Protein AF-A0A371GU48-F1 (afdb_monomer_lite)

Radius of gyration: 12.57 Å; chains: 1; bounding box: 32×27×33 Å

pLDDT: mean 79.03, std 10.81, rang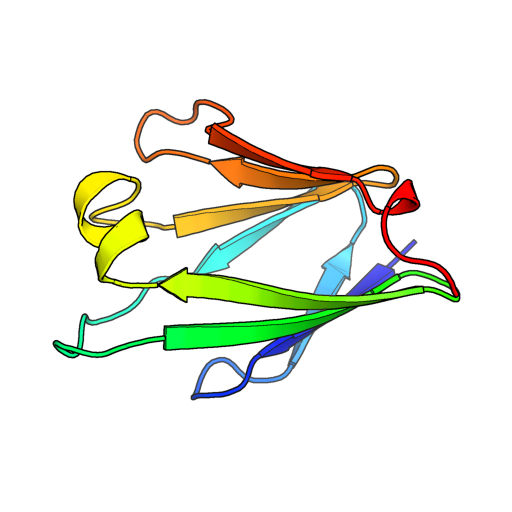e [53.22, 93.69]

Secondary structure (DSSP, 8-state):
-EEEEEETTTTEEEEEETTEEEEE-----TT-EEEEEEEETTEEEEEEEEEHHHHHHH-SS-EEEEE-SSEEEEEPTTS-EEEEEEGGGS--

Organism: Mucuna pruriens (NCBI:txid157652)

Foldseek 3Di:
DWKWKAKPDDPGIDIARAQDKDKDFDPDDPADWIWIFIDDDPFTDIDRLDGCVPPCQQAVGMWMWHHHPFWIFTHGNVRDTDDTHGRVVTDD

Structure (mmCIF, N/CA/C/O backbone):
data_AF-A0A371GU48-F1
#
_entry.id   AF-A0A371GU48-F1
#
loop_
_atom_site.group_PDB
_atom_site.id
_atom_site.type_symbol
_atom_site.label_atom_id
_atom_site.label_alt_id
_atom_site.label_comp_id
_atom_site.label_asym_id
_atom_site.label_entity_id
_atom_site.label_seq_id
_atom_site.pdbx_PDB_ins_code
_atom_site.Cartn_x
_atom_site.Cartn_y
_atom_site.Cartn_z
_atom_site.occupancy
_atom_site.B_iso_or_equiv
_atom_site.auth_seq_id
_atom_site.auth_comp_id
_atom_site.auth_asym_id
_atom_site.auth_atom_id
_atom_site.pdbx_PDB_model_num
ATOM 1 N N . MET A 1 1 ? -3.285 -0.663 20.135 1.00 60.56 1 MET A N 1
ATOM 2 C CA . MET A 1 1 ? -4.178 -1.266 19.119 1.00 60.56 1 MET A CA 1
ATOM 3 C C . MET A 1 1 ? -3.301 -1.980 18.112 1.00 60.56 1 MET A C 1
ATOM 5 O O . MET A 1 1 ? -2.321 -1.383 17.682 1.00 60.56 1 MET A O 1
ATOM 9 N N . SER A 1 2 ? -3.598 -3.240 17.813 1.00 67.00 2 SER A N 1
ATOM 10 C CA . SER A 1 2 ? -2.849 -4.065 16.863 1.00 67.00 2 SER A CA 1
ATOM 11 C C . SER A 1 2 ? -3.682 -4.302 15.610 1.00 67.00 2 SER A C 1
ATOM 13 O O . SER A 1 2 ? -4.895 -4.485 15.704 1.00 67.00 2 SER A O 1
ATOM 15 N N . PHE A 1 3 ? -3.021 -4.307 14.464 1.00 72.44 3 PHE A N 1
ATOM 16 C CA . PHE A 1 3 ? -3.556 -4.745 13.187 1.00 72.44 3 PHE A CA 1
ATOM 17 C C . PHE A 1 3 ? -3.008 -6.131 12.897 1.00 72.44 3 PHE A C 1
ATOM 19 O O . PHE A 1 3 ? -1.832 -6.405 13.156 1.00 72.44 3 PHE A O 1
ATOM 26 N N . THR A 1 4 ? -3.850 -6.999 12.353 1.00 77.94 4 THR A N 1
ATOM 27 C CA . THR A 1 4 ? -3.393 -8.304 11.887 1.00 77.94 4 THR A CA 1
ATOM 28 C C . THR A 1 4 ? -3.440 -8.313 10.373 1.00 77.94 4 THR A C 1
ATOM 30 O O . THR A 1 4 ? -4.496 -8.119 9.770 1.00 77.94 4 THR A O 1
ATOM 33 N N . ILE A 1 5 ? -2.274 -8.495 9.765 1.00 76.56 5 ILE A N 1
ATOM 34 C CA . ILE A 1 5 ? -2.077 -8.503 8.324 1.00 76.56 5 ILE A CA 1
ATOM 35 C C . ILE A 1 5 ? -1.788 -9.945 7.909 1.00 76.56 5 ILE A C 1
ATOM 37 O O . ILE A 1 5 ? -0.768 -10.531 8.272 1.00 76.56 5 ILE A O 1
ATOM 41 N N . TYR A 1 6 ? -2.702 -10.514 7.132 1.00 79.25 6 TYR A N 1
ATOM 42 C CA . TYR A 1 6 ? -2.589 -11.841 6.542 1.00 79.25 6 TYR A CA 1
ATOM 43 C C . TYR A 1 6 ? -2.347 -11.701 5.044 1.00 79.25 6 TYR A C 1
ATOM 45 O O . TYR A 1 6 ? -3.282 -11.450 4.283 1.00 79.25 6 TYR A O 1
ATOM 53 N N . CYS A 1 7 ? -1.104 -11.867 4.605 1.00 75.44 7 CYS A N 1
ATOM 54 C CA . CYS A 1 7 ? -0.750 -11.764 3.193 1.00 75.44 7 CYS A CA 1
ATOM 55 C C . CYS A 1 7 ? -0.722 -13.139 2.527 1.00 75.44 7 CYS A C 1
ATOM 57 O O . CYS A 1 7 ? -0.144 -14.088 3.060 1.00 75.44 7 CYS A O 1
ATOM 59 N N . LYS A 1 8 ? -1.331 -13.254 1.342 1.00 69.25 8 LYS A N 1
ATOM 60 C CA . LYS A 1 8 ? -1.211 -14.462 0.518 1.00 69.25 8 LYS A CA 1
ATOM 61 C C . LYS A 1 8 ? 0.056 -14.362 -0.341 1.00 69.25 8 LYS A C 1
ATOM 63 O O . LYS A 1 8 ? 0.290 -13.323 -0.951 1.00 69.25 8 LYS A O 1
ATOM 68 N N . ASN A 1 9 ? 0.801 -15.470 -0.420 1.00 60.31 9 ASN A N 1
ATOM 69 C CA . ASN A 1 9 ? 2.137 -15.657 -1.018 1.00 60.31 9 ASN A CA 1
ATOM 70 C C . ASN A 1 9 ? 3.303 -15.255 -0.086 1.00 60.31 9 ASN A C 1
ATOM 72 O O . ASN A 1 9 ? 3.620 -14.080 0.052 1.00 60.31 9 ASN A O 1
ATOM 76 N N . ASP A 1 10 ? 3.930 -16.271 0.518 1.00 55.03 10 ASP A N 1
ATOM 77 C CA . ASP A 1 10 ? 5.266 -16.351 1.153 1.00 55.03 10 ASP A CA 1
ATOM 78 C C . ASP A 1 10 ? 5.694 -15.354 2.247 1.00 55.03 10 ASP A C 1
ATOM 80 O O . ASP A 1 10 ? 6.758 -15.542 2.830 1.00 55.03 10 ASP A O 1
ATOM 84 N N . ILE A 1 11 ? 4.893 -14.345 2.593 1.00 58.81 11 ILE A N 1
ATOM 85 C CA . ILE A 1 11 ? 5.254 -13.393 3.661 1.00 58.81 11 ILE A CA 1
ATOM 86 C C . ILE A 1 11 ? 4.793 -13.893 5.047 1.00 58.81 11 ILE A C 1
ATOM 88 O O . ILE A 1 11 ? 5.458 -13.662 6.049 1.00 58.81 11 ILE A O 1
ATOM 92 N N . GLY A 1 12 ? 3.707 -14.672 5.113 1.00 59.56 12 GLY A N 1
ATOM 93 C CA . GLY A 1 12 ? 3.147 -15.167 6.375 1.00 59.56 12 GLY A CA 1
ATOM 94 C C . GLY A 1 12 ? 2.213 -14.159 7.056 1.00 59.56 12 GLY A C 1
ATOM 95 O O . GLY A 1 12 ? 1.667 -13.256 6.418 1.00 59.56 12 GLY A O 1
ATOM 96 N N . VAL A 1 13 ? 1.968 -14.359 8.354 1.00 63.03 13 VAL A N 1
ATOM 97 C CA . VAL A 1 13 ? 1.091 -13.504 9.171 1.00 63.03 13 VAL A CA 1
ATOM 98 C C . VAL A 1 13 ? 1.941 -12.496 9.927 1.00 63.03 13 VAL A C 1
ATOM 100 O O . VAL A 1 13 ? 2.815 -12.890 10.696 1.00 63.03 13 VAL A O 1
ATOM 103 N N . HIS A 1 14 ? 1.646 -11.210 9.759 1.00 69.00 14 HIS A N 1
ATOM 104 C CA . HIS A 1 14 ? 2.314 -10.138 10.487 1.00 69.00 14 HIS A CA 1
ATOM 105 C C . HIS A 1 14 ? 1.320 -9.396 11.371 1.00 69.00 14 HIS A C 1
ATOM 107 O O . HIS A 1 14 ? 0.293 -8.899 10.910 1.00 69.00 14 HIS A O 1
ATOM 113 N N . THR A 1 15 ? 1.648 -9.287 12.655 1.00 66.69 15 THR A N 1
ATOM 114 C CA . THR A 1 15 ? 0.955 -8.374 13.565 1.00 66.69 15 THR A CA 1
ATOM 115 C C . THR A 1 15 ? 1.731 -7.068 13.592 1.00 66.69 15 THR A C 1
ATOM 117 O O . THR A 1 15 ? 2.892 -7.052 13.995 1.00 66.69 15 THR A O 1
ATOM 120 N N . VAL A 1 16 ? 1.095 -5.980 13.166 1.00 72.50 16 VAL A N 1
ATOM 121 C CA . VAL A 1 16 ? 1.693 -4.640 13.100 1.00 72.50 16 VAL A CA 1
ATOM 122 C C . VAL A 1 16 ? 0.938 -3.750 14.077 1.00 72.50 16 VAL A C 1
ATOM 124 O O . VAL A 1 16 ? -0.296 -3.754 14.103 1.00 72.50 16 VAL A O 1
ATOM 127 N N . LEU A 1 17 ? 1.638 -3.027 14.953 1.00 73.25 17 LEU A N 1
ATOM 128 C CA . LEU A 1 17 ? 0.960 -2.111 15.870 1.00 73.25 17 LEU A CA 1
ATOM 129 C C . LEU A 1 17 ? 0.521 -0.848 15.125 1.00 73.25 17 LEU A C 1
ATOM 131 O O . LEU A 1 17 ? 1.031 -0.503 14.067 1.00 73.25 17 LEU A O 1
ATOM 135 N N . ASN A 1 18 ? -0.455 -0.146 15.685 1.00 69.88 18 ASN A N 1
ATOM 136 C CA . ASN A 1 18 ? -0.886 1.137 15.142 1.00 69.88 18 ASN A CA 1
ATOM 137 C C . ASN A 1 18 ? 0.273 2.141 15.050 1.00 69.88 18 ASN A C 1
ATOM 139 O O . ASN A 1 18 ? 1.047 2.250 16.003 1.00 69.88 18 ASN A O 1
ATOM 143 N N . ASN A 1 19 ? 0.329 2.895 13.948 1.00 73.50 19 ASN A N 1
ATOM 144 C CA . ASN A 1 19 ? 1.416 3.821 13.608 1.00 73.50 19 ASN A CA 1
ATOM 145 C C . ASN A 1 19 ? 2.782 3.126 13.520 1.00 73.50 19 ASN A C 1
ATOM 147 O O . ASN A 1 19 ? 3.811 3.733 13.814 1.00 73.50 19 ASN A O 1
ATOM 151 N N . GLN A 1 20 ? 2.786 1.832 13.197 1.00 75.81 20 GLN A N 1
ATOM 152 C CA . GLN A 1 20 ? 3.996 1.138 12.807 1.00 75.81 20 GLN A CA 1
ATOM 153 C C . GLN A 1 20 ? 4.009 0.881 11.317 1.00 75.81 20 GLN A C 1
ATOM 155 O O . GLN A 1 20 ? 2.989 0.683 10.647 1.00 75.81 20 GLN A O 1
ATOM 160 N N . ASP A 1 21 ? 5.241 0.823 10.862 1.00 74.12 21 ASP A N 1
ATOM 161 C CA . ASP A 1 21 ? 5.599 0.603 9.494 1.00 74.12 21 ASP A CA 1
ATOM 162 C C . ASP A 1 21 ? 5.701 -0.887 9.241 1.00 74.12 21 ASP A C 1
ATOM 164 O O . ASP A 1 21 ? 6.363 -1.627 9.976 1.00 74.12 21 ASP A O 1
ATOM 168 N N . PHE A 1 22 ? 5.084 -1.323 8.157 1.00 74.81 22 PHE A N 1
ATOM 169 C CA . PHE A 1 22 ? 5.274 -2.649 7.626 1.00 74.81 22 PHE A CA 1
ATOM 170 C C . PHE A 1 22 ? 6.060 -2.545 6.324 1.00 74.81 22 PHE A C 1
ATOM 172 O O . PHE A 1 22 ? 5.594 -2.020 5.309 1.00 74.81 22 PHE A O 1
ATOM 179 N N . LYS A 1 23 ? 7.302 -3.022 6.392 1.00 74.31 23 LYS A N 1
ATOM 180 C CA . LYS A 1 23 ? 8.224 -3.073 5.263 1.00 74.31 23 LYS A CA 1
ATOM 181 C C . LYS A 1 23 ? 8.257 -4.476 4.702 1.00 74.31 23 LYS A C 1
ATOM 183 O O . LYS A 1 23 ? 8.385 -5.444 5.450 1.00 74.31 23 LYS A O 1
ATOM 188 N N . TRP A 1 24 ? 8.237 -4.571 3.385 1.00 72.75 24 TRP A N 1
ATOM 189 C CA . TRP A 1 24 ? 8.559 -5.805 2.696 1.00 72.75 24 TRP A CA 1
ATOM 190 C C . TRP A 1 24 ? 9.350 -5.512 1.430 1.00 72.75 24 TRP A C 1
ATOM 192 O O . TRP A 1 24 ? 9.349 -4.404 0.884 1.00 72.75 24 TRP A O 1
ATOM 202 N N . PHE A 1 25 ? 9.969 -6.571 0.933 1.00 67.19 25 PHE A N 1
ATOM 203 C CA . PHE A 1 25 ? 10.687 -6.596 -0.323 1.00 67.19 25 PHE A CA 1
ATOM 204 C C . PHE A 1 25 ? 10.171 -7.765 -1.165 1.00 67.19 25 PHE A C 1
ATOM 206 O O . PHE A 1 25 ? 9.897 -8.844 -0.634 1.00 67.19 25 PHE A O 1
ATOM 213 N N . PHE A 1 26 ? 10.055 -7.565 -2.479 1.00 65.75 26 PHE A N 1
ATOM 214 C CA . PHE A 1 26 ? 9.639 -8.608 -3.413 1.00 65.75 26 PHE A CA 1
ATOM 215 C C . PHE A 1 26 ? 10.656 -8.778 -4.536 1.00 65.75 26 PHE A C 1
ATOM 217 O O . PHE A 1 26 ? 10.974 -7.832 -5.251 1.00 65.75 26 PHE A O 1
ATOM 224 N N . ASN A 1 27 ? 11.073 -10.021 -4.780 1.00 56.28 27 ASN A N 1
ATOM 225 C CA . ASN A 1 27 ? 11.760 -10.383 -6.017 1.00 56.28 27 ASN A CA 1
ATOM 226 C C . ASN A 1 27 ? 10.718 -10.561 -7.132 1.00 56.28 27 ASN A C 1
ATOM 228 O O . ASN A 1 27 ? 9.935 -11.514 -7.136 1.00 56.28 27 ASN A O 1
ATOM 232 N N . GLY A 1 28 ? 10.669 -9.593 -8.048 1.00 53.22 28 GLY A N 1
ATOM 233 C CA . GLY A 1 28 ? 9.574 -9.403 -8.996 1.00 53.22 28 GLY A CA 1
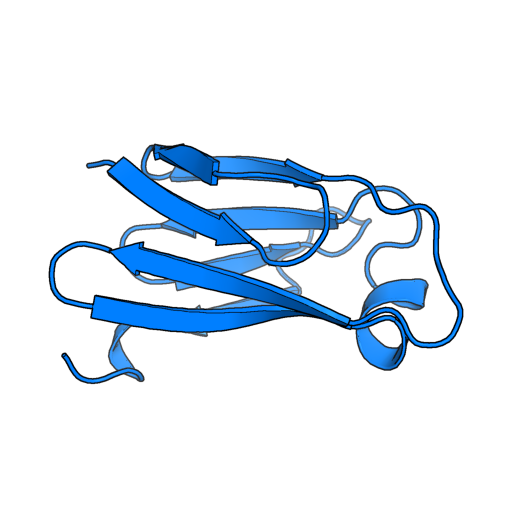ATOM 234 C C . GLY A 1 28 ? 9.369 -10.562 -9.973 1.00 53.22 28 GLY A C 1
ATOM 235 O O . GLY A 1 28 ? 10.120 -10.722 -10.934 1.00 53.22 28 GLY A O 1
ATOM 236 N N . ARG A 1 29 ? 8.275 -11.316 -9.800 1.00 64.12 29 ARG A N 1
ATOM 237 C CA . ARG A 1 29 ? 7.721 -12.142 -10.885 1.00 64.12 29 ARG A CA 1
ATOM 238 C C . ARG A 1 29 ? 6.902 -11.262 -11.844 1.00 64.12 29 ARG A C 1
ATOM 240 O O . ARG A 1 29 ? 6.228 -10.340 -11.383 1.00 64.12 29 ARG A O 1
ATOM 247 N N . PRO A 1 30 ? 6.884 -11.544 -13.161 1.00 58.78 30 PRO A N 1
ATOM 248 C CA . PRO A 1 30 ? 6.282 -10.655 -14.157 1.00 58.78 30 PRO A CA 1
ATOM 249 C C . PRO A 1 30 ? 4.795 -10.322 -13.965 1.00 58.78 30 PRO A C 1
ATOM 251 O O . PRO A 1 30 ? 4.372 -9.241 -14.361 1.00 58.78 30 PRO A O 1
ATOM 254 N N . ASN A 1 31 ? 4.034 -11.210 -13.323 1.00 68.06 31 ASN A N 1
ATOM 255 C CA . ASN A 1 31 ? 2.599 -11.047 -13.058 1.00 68.06 31 ASN A CA 1
ATOM 256 C C . ASN A 1 31 ? 2.294 -11.107 -11.554 1.00 68.06 31 ASN A C 1
ATOM 258 O O . ASN A 1 31 ? 1.261 -11.630 -11.141 1.00 68.06 31 ASN A O 1
ATOM 262 N N . ALA A 1 32 ? 3.235 -10.660 -10.720 1.00 75.12 32 ALA A N 1
ATOM 263 C CA . ALA A 1 32 ? 3.077 -10.755 -9.281 1.00 75.12 32 ALA A CA 1
ATOM 264 C C . ALA A 1 32 ? 2.034 -9.749 -8.774 1.00 75.12 32 ALA A C 1
ATOM 266 O O . ALA A 1 32 ? 2.215 -8.531 -8.883 1.00 75.12 32 ALA A O 1
ATOM 267 N N . VAL A 1 33 ? 0.964 -10.288 -8.196 1.00 78.31 33 VAL A N 1
ATOM 268 C CA . VAL A 1 33 ? 0.022 -9.560 -7.351 1.00 78.31 33 VAL A CA 1
ATOM 269 C C . VAL A 1 33 ? 0.074 -10.196 -5.969 1.00 78.31 33 VAL A C 1
ATOM 271 O O . VAL A 1 33 ? -0.023 -11.419 -5.832 1.00 78.31 33 VAL A O 1
ATOM 274 N N . TYR A 1 34 ? 0.249 -9.357 -4.959 1.00 79.56 34 TYR A N 1
ATOM 275 C CA . TYR A 1 34 ? 0.217 -9.724 -3.555 1.00 79.56 34 TYR A CA 1
ATOM 276 C C . TYR A 1 34 ? -0.891 -8.928 -2.902 1.00 79.56 34 TYR A C 1
ATOM 278 O O . TYR A 1 34 ? -0.900 -7.696 -2.947 1.00 79.56 34 TYR A O 1
ATOM 286 N N . PHE A 1 35 ? -1.810 -9.649 -2.282 1.00 84.38 35 PHE A N 1
ATOM 287 C CA . PHE A 1 35 ? -2.901 -9.056 -1.541 1.00 84.38 35 PHE A CA 1
ATOM 288 C C . PHE A 1 35 ? -2.862 -9.531 -0.099 1.00 84.38 35 PHE A C 1
ATOM 290 O O . PHE A 1 35 ? -2.482 -10.672 0.193 1.00 84.38 35 PHE A O 1
ATOM 297 N N . CYS A 1 36 ? -3.269 -8.644 0.800 1.00 84.00 36 CYS A N 1
ATOM 298 C CA . CYS A 1 36 ? -3.396 -8.959 2.211 1.00 84.00 36 CYS A CA 1
ATOM 299 C C . CYS A 1 36 ? -4.816 -8.708 2.687 1.00 84.00 36 CYS A C 1
ATOM 301 O O . CYS A 1 36 ? -5.450 -7.721 2.313 1.00 84.00 36 CYS A O 1
ATOM 303 N N . ASN A 1 37 ? -5.273 -9.610 3.548 1.00 85.94 37 ASN A N 1
ATOM 304 C CA . ASN A 1 37 ? -6.379 -9.376 4.454 1.00 85.94 37 ASN A CA 1
ATOM 305 C C . ASN A 1 37 ? -5.846 -8.591 5.648 1.00 85.94 37 ASN A C 1
ATOM 307 O O . ASN A 1 37 ? -5.030 -9.104 6.414 1.00 85.94 37 ASN A O 1
ATOM 311 N N . ILE A 1 38 ? -6.291 -7.352 5.797 1.00 84.56 38 ILE A N 1
ATOM 312 C CA . ILE A 1 38 ? -5.930 -6.492 6.918 1.00 84.56 38 ILE A CA 1
ATOM 313 C C . ILE A 1 38 ? -7.155 -6.380 7.807 1.00 84.56 38 ILE A C 1
ATOM 315 O O . ILE A 1 38 ? -8.185 -5.848 7.393 1.00 84.56 38 ILE A O 1
ATOM 319 N N . VAL A 1 39 ? -7.027 -6.897 9.024 1.00 82.38 39 VAL A N 1
ATOM 320 C CA . VAL A 1 39 ? -8.074 -6.848 10.039 1.00 82.38 39 VAL A CA 1
ATOM 321 C C . VAL A 1 39 ? -7.760 -5.716 11.006 1.00 82.38 39 VAL A C 1
ATOM 323 O O . VAL A 1 39 ? -6.684 -5.668 11.613 1.00 82.38 39 VAL A O 1
ATOM 326 N N . TRP A 1 40 ? -8.722 -4.812 11.162 1.00 77.12 40 TRP A N 1
ATOM 327 C CA . TRP A 1 40 ? -8.684 -3.714 12.112 1.00 77.12 40 TRP A CA 1
ATOM 328 C C . TRP A 1 40 ? -10.007 -3.586 12.857 1.00 77.12 40 TRP A C 1
ATOM 330 O O . TRP A 1 40 ? -11.011 -3.162 12.288 1.00 77.12 40 TRP A O 1
ATOM 340 N N . ARG A 1 41 ? -9.984 -3.881 14.162 1.00 76.31 41 ARG A N 1
ATOM 341 C CA . ARG A 1 41 ? -11.186 -3.922 15.010 1.00 76.31 41 ARG A CA 1
ATOM 342 C C . ARG A 1 41 ? -12.249 -4.847 14.398 1.00 76.31 41 ARG A C 1
ATOM 344 O O . ARG A 1 41 ? -12.032 -6.049 14.333 1.00 76.31 41 ARG A O 1
ATOM 351 N N . ASP A 1 42 ? -13.366 -4.274 13.979 1.00 75.75 42 ASP A N 1
ATOM 352 C CA . ASP A 1 42 ? -14.533 -4.877 13.346 1.00 75.75 42 ASP A CA 1
ATOM 353 C C . ASP A 1 42 ? -14.499 -4.783 11.812 1.00 75.75 42 ASP A C 1
ATOM 355 O O . ASP A 1 42 ? -15.417 -5.249 11.150 1.00 75.75 42 ASP A O 1
ATOM 359 N N . ARG A 1 43 ? -13.443 -4.205 11.229 1.00 77.25 43 ARG A N 1
ATOM 360 C CA . ARG A 1 43 ? -13.295 -4.030 9.781 1.00 77.25 43 ARG A CA 1
ATOM 361 C C . ARG A 1 43 ? -12.241 -4.966 9.229 1.00 77.25 43 ARG A C 1
ATOM 363 O O . ARG A 1 43 ? -11.180 -5.161 9.821 1.00 77.25 43 ARG A O 1
ATOM 370 N N . THR A 1 44 ? -12.510 -5.481 8.041 1.00 82.00 44 THR A N 1
ATOM 371 C CA . THR A 1 44 ? -11.537 -6.233 7.253 1.00 82.00 44 THR A CA 1
ATOM 372 C C . THR A 1 44 ? -11.476 -5.632 5.863 1.00 82.00 44 THR A C 1
ATOM 374 O O . THR A 1 44 ? -12.515 -5.391 5.253 1.00 82.00 44 THR A O 1
ATOM 377 N N . ILE A 1 45 ? -10.270 -5.411 5.347 1.00 85.62 45 ILE A N 1
ATOM 378 C CA . ILE A 1 45 ? -10.084 -5.093 3.930 1.00 85.62 45 ILE A CA 1
ATOM 379 C C . ILE A 1 45 ? -9.208 -6.148 3.274 1.00 85.62 45 ILE A C 1
ATOM 381 O O . ILE A 1 45 ? -8.237 -6.621 3.866 1.00 85.62 45 ILE A O 1
ATOM 385 N N . VAL A 1 46 ? -9.524 -6.458 2.022 1.00 86.62 46 VAL A N 1
ATOM 386 C CA . VAL A 1 46 ? -8.600 -7.119 1.103 1.00 86.62 46 VAL A CA 1
ATOM 387 C C . VAL A 1 46 ? -7.999 -6.023 0.242 1.00 86.62 46 VAL A C 1
ATOM 389 O O . VAL A 1 46 ? -8.735 -5.307 -0.437 1.00 86.62 46 VAL A O 1
ATOM 392 N N . TYR A 1 47 ? -6.680 -5.878 0.268 1.00 88.12 47 TYR A N 1
ATOM 393 C CA . TYR A 1 47 ? -6.008 -4.903 -0.581 1.00 88.12 47 TYR A CA 1
ATOM 394 C C . TYR A 1 47 ? -4.779 -5.493 -1.253 1.00 88.12 47 TYR A C 1
ATOM 396 O O . TYR A 1 47 ? -3.981 -6.181 -0.610 1.00 88.12 47 TYR A O 1
ATOM 404 N N . ASP A 1 48 ? -4.616 -5.173 -2.538 1.00 88.12 48 ASP A N 1
ATOM 405 C CA . ASP A 1 48 ? -3.416 -5.458 -3.316 1.00 88.12 48 ASP A CA 1
ATOM 406 C C . ASP A 1 48 ? -2.288 -4.556 -2.823 1.00 88.12 48 ASP A C 1
ATOM 408 O O . ASP A 1 48 ? -2.067 -3.441 -3.311 1.00 88.12 48 ASP A O 1
ATOM 412 N N . ILE A 1 49 ? -1.577 -5.040 -1.816 1.00 86.94 49 ILE A N 1
ATOM 413 C CA . ILE A 1 49 ? -0.429 -4.362 -1.239 1.00 86.94 49 ILE A CA 1
ATOM 414 C C . ILE A 1 49 ? 0.743 -4.243 -2.222 1.00 86.94 49 ILE A C 1
ATOM 416 O O . ILE A 1 49 ? 1.541 -3.307 -2.138 1.00 86.94 49 ILE A O 1
ATOM 420 N N . TYR A 1 50 ? 0.809 -5.152 -3.196 1.00 85.88 50 TYR A N 1
ATOM 421 C CA . TYR A 1 50 ? 1.693 -5.035 -4.339 1.00 85.88 50 TYR A CA 1
ATOM 422 C C . TYR A 1 50 ? 1.024 -5.538 -5.612 1.00 85.88 50 TYR A C 1
ATOM 424 O O . TYR A 1 50 ?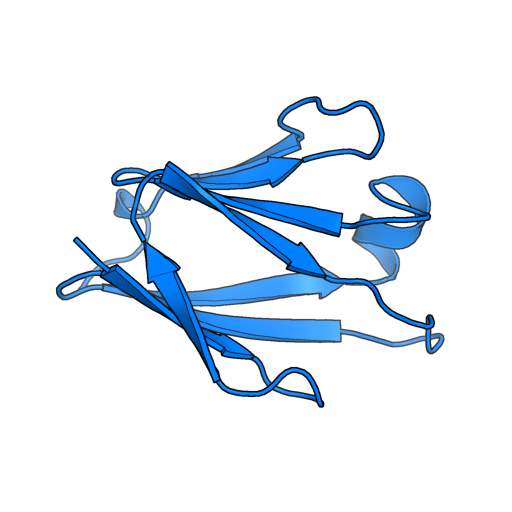 0.532 -6.660 -5.683 1.00 85.88 50 TYR A O 1
ATOM 432 N N . ASN A 1 51 ? 1.067 -4.718 -6.647 1.00 88.25 51 ASN A N 1
ATOM 433 C CA . ASN A 1 51 ? 0.673 -5.032 -8.002 1.00 88.25 51 ASN A CA 1
ATOM 434 C C . ASN A 1 51 ? 1.796 -4.544 -8.913 1.00 88.25 51 ASN A C 1
ATOM 436 O O . ASN A 1 51 ? 2.024 -3.339 -9.002 1.00 88.25 51 ASN A O 1
ATOM 440 N N . ARG A 1 52 ? 2.497 -5.454 -9.601 1.00 84.75 52 ARG A N 1
ATOM 441 C CA . ARG A 1 52 ? 3.674 -5.089 -10.409 1.00 84.75 52 ARG A CA 1
ATOM 442 C C . ARG A 1 52 ? 3.397 -3.959 -11.404 1.00 84.75 52 ARG A C 1
ATOM 444 O O . ARG A 1 52 ? 4.246 -3.090 -11.558 1.00 84.75 52 ARG A O 1
ATOM 451 N N . SER A 1 53 ? 2.224 -3.934 -12.037 1.00 87.25 53 SER A N 1
ATOM 452 C CA . SER A 1 53 ? 1.861 -2.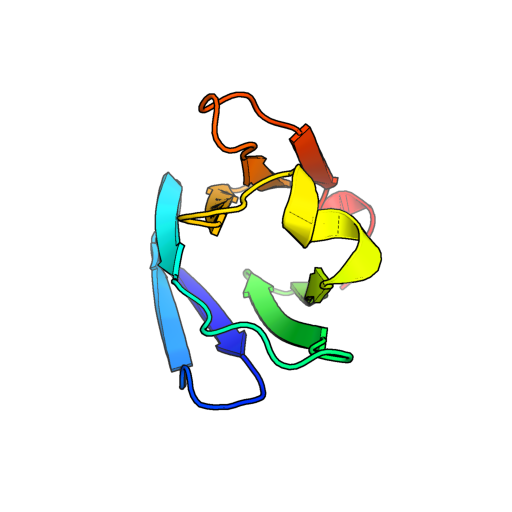890 -13.005 1.00 87.25 53 SER A CA 1
ATOM 453 C C . SER A 1 53 ? 1.753 -1.499 -12.372 1.00 87.25 53 SER A C 1
ATOM 455 O O . SER A 1 53 ? 2.019 -0.508 -13.043 1.00 87.25 53 SER A O 1
ATOM 457 N N . ARG A 1 54 ? 1.391 -1.423 -11.085 1.00 89.75 54 ARG A N 1
ATOM 458 C CA . ARG A 1 54 ? 1.339 -0.183 -10.295 1.00 89.75 54 ARG A CA 1
ATOM 459 C C . ARG A 1 54 ? 2.690 0.134 -9.647 1.00 89.75 54 ARG A C 1
ATOM 461 O O . ARG A 1 54 ? 3.139 1.274 -9.664 1.00 89.75 54 ARG A O 1
ATOM 468 N N . ASP A 1 55 ? 3.329 -0.872 -9.057 1.00 89.06 55 ASP A N 1
ATOM 469 C CA . ASP A 1 55 ? 4.363 -0.670 -8.041 1.00 89.06 55 ASP A CA 1
ATOM 470 C C . ASP A 1 55 ? 5.797 -0.763 -8.550 1.00 89.06 55 ASP A C 1
ATOM 472 O O . ASP A 1 55 ? 6.689 -0.235 -7.894 1.00 89.06 55 ASP A O 1
ATOM 476 N N . VAL A 1 56 ? 6.032 -1.356 -9.728 1.00 87.12 56 VAL A N 1
ATOM 477 C CA . VAL A 1 56 ? 7.388 -1.473 -10.299 1.00 87.12 56 VAL A CA 1
ATOM 478 C C . VAL A 1 56 ? 8.063 -0.112 -10.503 1.00 87.12 56 VAL A C 1
ATOM 480 O O . VAL A 1 56 ? 9.284 -0.024 -10.456 1.00 87.12 56 VAL A O 1
ATOM 483 N N . VAL A 1 57 ? 7.274 0.947 -10.705 1.00 88.44 57 VAL A N 1
ATOM 484 C CA . VAL A 1 57 ? 7.763 2.332 -10.799 1.00 88.44 57 VAL A CA 1
ATOM 485 C C . VAL A 1 57 ? 7.613 3.076 -9.467 1.00 88.44 57 VAL A C 1
ATOM 487 O O . VAL A 1 57 ? 8.448 3.914 -9.140 1.00 88.44 57 VAL A O 1
ATOM 490 N N . ARG A 1 58 ? 6.566 2.776 -8.686 1.00 88.75 58 ARG A N 1
ATOM 491 C CA . ARG A 1 58 ? 6.258 3.462 -7.418 1.00 88.75 58 ARG A CA 1
ATOM 492 C C . ARG A 1 58 ? 7.292 3.187 -6.323 1.00 88.75 58 ARG A C 1
ATOM 494 O O . ARG A 1 58 ? 7.669 4.110 -5.603 1.00 88.75 58 ARG A O 1
ATOM 501 N N . CYS A 1 59 ? 7.695 1.927 -6.178 1.00 87.25 59 CYS A N 1
ATOM 502 C CA . CYS A 1 59 ? 8.630 1.435 -5.164 1.00 87.25 59 CYS A CA 1
ATOM 503 C C . CYS A 1 59 ? 9.508 0.315 -5.759 1.00 87.25 59 CYS A C 1
ATOM 505 O O . CYS A 1 59 ? 9.275 -0.866 -5.494 1.00 87.25 59 CYS A O 1
ATOM 507 N N . PRO A 1 60 ? 10.471 0.653 -6.639 1.00 84.75 60 PRO A N 1
ATOM 508 C CA . PRO A 1 60 ? 11.321 -0.328 -7.310 1.00 84.75 60 PRO A CA 1
ATOM 509 C C . PRO A 1 60 ? 12.245 -1.104 -6.364 1.00 84.75 60 PRO A C 1
ATOM 511 O O . PRO A 1 60 ? 12.714 -2.171 -6.766 1.00 84.75 60 PRO A O 1
ATOM 514 N N . SER A 1 61 ? 12.534 -0.592 -5.158 1.00 84.06 61 SER A N 1
ATOM 515 C CA . SER A 1 61 ? 13.381 -1.281 -4.182 1.00 84.06 61 SER A CA 1
ATOM 516 C C . SER A 1 61 ? 12.567 -1.790 -2.991 1.00 84.06 61 SER A C 1
ATOM 518 O O . SER A 1 61 ? 12.301 -2.986 -2.916 1.00 84.06 61 SER A O 1
ATOM 520 N N . GLU A 1 62 ? 12.086 -0.912 -2.113 1.00 80.56 62 GLU A N 1
ATOM 521 C CA . GLU A 1 62 ? 11.311 -1.272 -0.927 1.00 80.56 62 GLU A CA 1
ATOM 522 C C . GLU A 1 62 ? 9.917 -0.652 -0.990 1.00 80.56 62 GLU A C 1
ATOM 524 O O . GLU A 1 62 ? 9.744 0.561 -1.112 1.00 80.56 62 GLU A O 1
ATOM 529 N N . CYS A 1 63 ? 8.889 -1.488 -0.850 1.00 84.81 63 CYS A N 1
ATOM 530 C CA . CYS A 1 63 ? 7.511 -1.019 -0.814 1.00 84.81 63 CYS A CA 1
ATOM 531 C C . CYS A 1 63 ? 7.054 -0.915 0.637 1.00 84.81 63 CYS A C 1
ATOM 533 O O . CYS A 1 63 ? 6.776 -1.912 1.301 1.00 84.81 63 CYS A O 1
ATOM 535 N N . PHE A 1 64 ? 6.960 0.319 1.113 1.00 88.00 64 PHE A N 1
ATOM 536 C CA . PHE A 1 64 ? 6.599 0.618 2.486 1.00 88.00 64 PHE A CA 1
ATOM 537 C C . PHE A 1 64 ? 5.107 0.909 2.627 1.00 88.00 64 PHE A C 1
ATOM 539 O O . PHE A 1 64 ? 4.529 1.676 1.842 1.00 88.00 64 PHE A O 1
ATOM 546 N N . TRP A 1 65 ? 4.510 0.338 3.672 1.00 88.62 65 TRP A N 1
ATOM 547 C CA . TRP A 1 65 ? 3.128 0.584 4.047 1.00 88.62 65 TRP A CA 1
ATOM 548 C C . TRP A 1 65 ? 3.006 0.886 5.534 1.00 88.62 65 TRP A C 1
ATOM 550 O O . TRP A 1 65 ? 3.610 0.225 6.369 1.00 88.62 65 TRP A O 1
ATOM 560 N N . GLU A 1 66 ? 2.183 1.870 5.862 1.00 88.06 66 GLU A N 1
ATOM 561 C CA . GLU A 1 66 ? 1.849 2.239 7.233 1.00 88.06 66 GLU A CA 1
ATOM 562 C C . GLU A 1 66 ? 0.364 2.009 7.459 1.00 88.06 66 GLU A C 1
ATOM 564 O O . GLU A 1 66 ? -0.483 2.286 6.601 1.00 88.06 66 GLU A O 1
ATOM 569 N N . VAL A 1 67 ? 0.046 1.526 8.651 1.00 84.44 67 VAL A N 1
ATOM 570 C CA . VAL A 1 67 ? -1.322 1.288 9.066 1.00 84.44 67 VAL A CA 1
ATOM 571 C C . VAL A 1 67 ? -1.646 2.183 10.261 1.00 84.44 67 VAL A C 1
ATOM 573 O O . VAL A 1 67 ? -1.036 2.100 11.328 1.00 84.44 67 VAL A O 1
ATOM 576 N N . THR A 1 68 ? -2.630 3.057 10.062 1.00 86.44 68 THR A N 1
ATOM 577 C CA . THR A 1 68 ? -3.090 4.043 11.049 1.00 86.44 68 THR A CA 1
ATOM 578 C C . THR A 1 68 ? -4.538 3.764 11.446 1.00 86.44 68 THR A C 1
ATOM 580 O O . THR A 1 68 ? -5.236 2.991 10.794 1.00 86.44 68 THR A O 1
ATOM 583 N N . ASN A 1 69 ? -5.056 4.456 12.464 1.00 82.56 69 ASN A N 1
ATOM 584 C CA . ASN A 1 69 ? -6.475 4.362 12.846 1.00 82.56 69 ASN A CA 1
ATOM 585 C C . ASN A 1 69 ? -7.474 4.761 11.741 1.00 82.56 69 ASN A C 1
ATOM 587 O O . ASN A 1 69 ? -8.648 4.449 11.875 1.00 82.56 69 ASN A O 1
ATOM 591 N N . GLY A 1 70 ? -7.067 5.505 10.711 1.00 83.94 70 GLY A N 1
ATOM 592 C CA . GLY A 1 70 ? -7.987 5.996 9.670 1.00 83.94 70 GLY A CA 1
ATOM 593 C C . GLY A 1 70 ? -7.674 5.473 8.274 1.00 83.94 70 GLY A C 1
ATOM 594 O O . GLY A 1 70 ? -8.572 5.352 7.446 1.00 83.94 70 GLY A O 1
ATOM 595 N N . HIS A 1 71 ? -6.409 5.133 8.029 1.00 89.19 71 HIS A N 1
ATOM 596 C CA . HIS A 1 71 ? -5.932 4.825 6.693 1.00 89.19 71 HIS A CA 1
ATOM 597 C C . HIS A 1 71 ? -4.902 3.697 6.666 1.00 89.19 71 HIS A C 1
ATOM 599 O O . HIS A 1 71 ? -4.084 3.569 7.584 1.00 89.19 71 HIS A O 1
ATOM 605 N N . LEU A 1 72 ? -4.888 2.969 5.552 1.00 89.06 72 LEU A N 1
ATOM 606 C CA . LEU A 1 72 ? -3.712 2.281 5.029 1.00 89.06 72 LEU A CA 1
ATOM 607 C C . LEU A 1 72 ? -2.998 3.239 4.076 1.00 89.06 72 LEU A C 1
ATOM 609 O O . LEU A 1 72 ? -3.611 3.774 3.148 1.00 89.06 72 LEU A O 1
ATOM 613 N N . ILE A 1 73 ? -1.708 3.458 4.306 1.00 92.31 73 ILE A N 1
ATOM 614 C CA . ILE A 1 73 ? -0.903 4.423 3.560 1.00 92.31 73 ILE A CA 1
ATOM 615 C C . ILE A 1 73 ? 0.238 3.681 2.869 1.00 92.31 73 ILE A C 1
ATOM 617 O O . ILE A 1 73 ? 1.066 3.065 3.531 1.00 92.31 73 ILE A O 1
ATOM 621 N N . GLY A 1 74 ? 0.292 3.753 1.542 1.00 91.88 74 GLY A N 1
ATOM 622 C CA . GLY A 1 74 ? 1.394 3.250 0.727 1.00 91.88 74 GLY A CA 1
ATOM 623 C C . GLY A 1 74 ? 2.331 4.384 0.333 1.00 91.88 74 GLY A C 1
ATOM 624 O O . GLY A 1 74 ? 1.893 5.411 -0.193 1.00 91.88 74 GLY A O 1
ATOM 625 N N . TYR A 1 75 ? 3.624 4.193 0.566 1.00 91.75 75 TYR A N 1
ATOM 626 C CA . TYR A 1 75 ? 4.645 5.207 0.319 1.00 91.75 75 TYR A CA 1
ATOM 627 C C . TYR A 1 75 ? 5.394 4.919 -0.980 1.00 91.75 75 TYR A C 1
ATOM 629 O O . TYR A 1 75 ? 5.738 3.768 -1.258 1.00 91.75 75 TYR A O 1
ATOM 637 N N . ALA A 1 76 ? 5.619 5.951 -1.789 1.00 91.12 76 ALA A N 1
ATOM 638 C CA . ALA A 1 76 ? 6.549 5.879 -2.909 1.00 91.12 76 ALA A CA 1
ATOM 639 C C . ALA A 1 76 ? 7.990 5.725 -2.399 1.00 91.12 76 ALA A C 1
ATOM 641 O O . ALA A 1 76 ? 8.290 6.090 -1.264 1.00 91.12 76 ALA A O 1
ATOM 642 N N . GLU A 1 77 ? 8.898 5.289 -3.270 1.00 89.12 77 GLU A N 1
ATOM 643 C CA . GLU A 1 77 ? 10.339 5.155 -2.990 1.00 89.12 77 GLU A CA 1
ATOM 644 C C . GLU A 1 77 ? 10.956 6.436 -2.403 1.00 89.12 77 GLU A C 1
ATOM 646 O O . GLU A 1 77 ? 11.848 6.405 -1.566 1.00 89.12 77 GLU A O 1
ATOM 651 N N . THR A 1 78 ? 10.428 7.596 -2.807 1.00 90.56 78 THR A N 1
ATOM 652 C CA . THR A 1 78 ? 10.849 8.915 -2.304 1.00 90.56 78 THR A CA 1
ATOM 653 C C . THR A 1 78 ? 10.440 9.195 -0.852 1.00 90.56 78 THR A C 1
ATOM 655 O O . THR A 1 78 ? 10.748 10.265 -0.330 1.00 90.56 78 THR A O 1
ATOM 658 N N . GLY A 1 79 ? 9.693 8.292 -0.213 1.00 88.12 79 GLY A N 1
ATOM 659 C CA . GLY A 1 79 ? 9.115 8.472 1.119 1.00 88.12 79 GLY A CA 1
ATOM 660 C C . GLY A 1 79 ? 7.856 9.345 1.143 1.00 88.12 79 GLY A C 1
ATOM 661 O O . GLY A 1 79 ? 7.353 9.674 2.214 1.00 88.12 79 GLY A O 1
ATOM 662 N N . LYS A 1 80 ? 7.315 9.740 -0.017 1.00 92.00 80 LYS A N 1
ATOM 663 C CA . LYS A 1 80 ? 6.038 10.465 -0.093 1.00 92.00 80 LYS A CA 1
ATOM 664 C C . LYS A 1 80 ? 4.859 9.503 0.021 1.00 92.00 80 LYS A C 1
ATOM 666 O O . LYS A 1 80 ? 4.879 8.427 -0.573 1.00 92.00 80 LYS A O 1
ATOM 671 N N . ARG A 1 81 ? 3.806 9.925 0.727 1.00 93.00 81 ARG A N 1
ATOM 672 C CA . ARG A 1 81 ? 2.508 9.233 0.714 1.00 93.00 81 ARG A CA 1
ATOM 673 C C . ARG A 1 81 ? 1.945 9.279 -0.702 1.00 93.00 81 ARG A C 1
ATOM 675 O O . ARG A 1 81 ? 1.799 10.368 -1.250 1.00 93.00 81 ARG A O 1
ATOM 682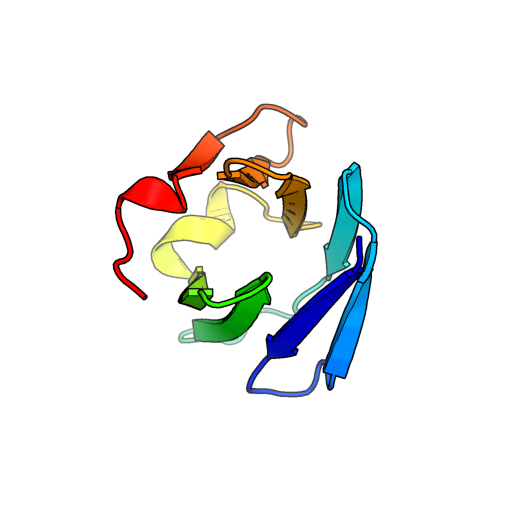 N N . ASP A 1 82 ? 1.650 8.116 -1.262 1.00 93.50 82 ASP A N 1
ATOM 683 C CA . ASP A 1 82 ? 1.205 7.983 -2.652 1.00 93.50 82 ASP A CA 1
ATOM 684 C C . ASP A 1 82 ? -0.171 7.315 -2.738 1.00 93.50 82 ASP A C 1
ATOM 686 O O . ASP A 1 82 ? -1.077 7.806 -3.407 1.00 93.50 82 ASP A O 1
ATOM 690 N N . ILE A 1 83 ? -0.372 6.242 -1.970 1.00 93.31 83 ILE A N 1
ATOM 691 C CA . ILE A 1 83 ? -1.652 5.538 -1.884 1.00 93.31 83 ILE A CA 1
ATOM 692 C C . ILE A 1 83 ? -2.251 5.785 -0.503 1.00 93.31 83 ILE A C 1
ATOM 694 O O . ILE A 1 83 ? -1.594 5.545 0.506 1.00 93.31 83 ILE A O 1
ATOM 698 N N . ILE A 1 84 ? -3.503 6.239 -0.448 1.00 93.69 84 ILE A N 1
ATOM 699 C CA . ILE A 1 84 ? -4.239 6.435 0.806 1.00 93.69 84 ILE A CA 1
ATOM 700 C C . ILE A 1 84 ? -5.583 5.725 0.682 1.00 93.69 84 ILE A C 1
ATOM 702 O O . ILE A 1 84 ? -6.438 6.107 -0.117 1.00 93.69 84 ILE A O 1
ATOM 706 N N . VAL A 1 85 ? -5.758 4.679 1.481 1.00 91.00 85 VAL A N 1
ATOM 707 C CA . VAL A 1 85 ? -6.978 3.877 1.548 1.00 91.00 85 VAL A CA 1
ATOM 708 C C . VAL A 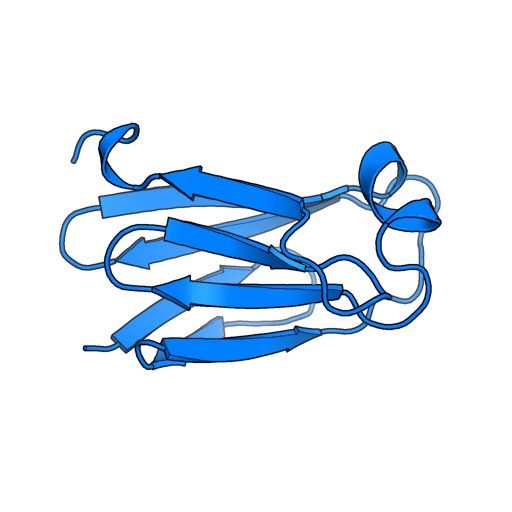1 85 ? -7.649 4.168 2.881 1.00 91.00 85 VAL A C 1
ATOM 710 O O . VAL A 1 85 ? -7.113 3.833 3.930 1.00 91.00 85 VAL A O 1
ATOM 713 N N . ASP A 1 86 ? -8.805 4.819 2.836 1.00 88.88 86 ASP A N 1
ATOM 714 C CA . ASP A 1 86 ? -9.588 5.190 4.017 1.00 88.88 86 ASP A CA 1
ATOM 715 C C . ASP A 1 86 ? -10.458 4.014 4.481 1.00 88.88 86 ASP A C 1
ATOM 717 O O . ASP A 1 86 ? -11.301 3.525 3.723 1.00 88.88 86 ASP A O 1
ATOM 721 N N . TRP A 1 87 ? -10.273 3.575 5.732 1.00 79.50 87 TRP A N 1
ATOM 722 C CA . TRP A 1 87 ? -11.027 2.459 6.315 1.00 79.50 87 TRP A CA 1
ATOM 723 C C . TRP A 1 87 ? -12.532 2.714 6.344 1.00 79.50 87 TRP A C 1
ATOM 725 O O . TRP A 1 87 ? -13.305 1.764 6.273 1.00 79.50 87 TRP A O 1
ATOM 735 N N . SER A 1 88 ? -12.965 3.975 6.456 1.00 78.69 88 SER A N 1
ATOM 736 C CA . SER A 1 88 ? -14.387 4.335 6.526 1.00 78.69 88 SER A CA 1
ATOM 737 C C . SER A 1 88 ? -15.152 3.981 5.252 1.00 78.69 88 SER A C 1
ATOM 739 O O . SER A 1 88 ? -16.369 3.810 5.292 1.00 78.69 88 SER A O 1
ATOM 741 N N . ARG A 1 89 ? -14.440 3.813 4.132 1.00 77.75 89 ARG A N 1
ATOM 742 C CA . ARG A 1 89 ? -15.013 3.385 2.852 1.00 77.75 89 ARG A CA 1
ATOM 743 C C . ARG A 1 89 ? -15.359 1.899 2.813 1.00 77.75 89 ARG A C 1
ATOM 745 O O . ARG A 1 89 ? -16.023 1.465 1.878 1.00 77.75 89 ARG A O 1
ATOM 752 N N . PHE A 1 90 ? -14.926 1.137 3.813 1.00 68.94 90 PHE A N 1
ATOM 753 C CA . PHE A 1 90 ? -15.210 -0.282 3.950 1.00 68.94 90 PHE A CA 1
ATOM 754 C C . PHE A 1 90 ? -16.132 -0.459 5.161 1.00 68.94 90 PHE A C 1
ATOM 756 O O . PHE A 1 90 ? -15.769 -0.156 6.304 1.00 68.94 90 PHE A O 1
ATOM 763 N N . ALA A 1 91 ? -17.374 -0.859 4.883 1.00 56.84 91 ALA A N 1
ATOM 764 C CA . ALA A 1 91 ? -18.348 -1.187 5.916 1.00 56.84 91 ALA A CA 1
ATOM 765 C C . ALA A 1 91 ? -17.882 -2.422 6.708 1.00 56.84 91 ALA A C 1
ATOM 767 O O . ALA A 1 91 ? -17.164 -3.264 6.165 1.00 56.84 91 ALA A O 1
ATOM 768 N N . ALA A 1 92 ? -18.263 -2.477 7.987 1.00 54.91 92 ALA A N 1
ATOM 769 C CA . ALA A 1 92 ? -18.124 -3.670 8.820 1.00 54.91 92 ALA A CA 1
ATOM 770 C C . ALA A 1 92 ? -19.110 -4.759 8.371 1.00 54.91 92 ALA A C 1
ATOM 772 O O . ALA A 1 92 ? -20.227 -4.380 7.938 1.00 54.91 92 ALA A O 1
#

InterPro domains:
  IPR010264 Plant self-incompatibility S1 [PF05938] (8-87)

Sequence (92 aa):
MSFTIYCKNDIGVHTVLNNQDFKWFFNGRPNAVYFCNIVWRDRTIVYDIYNRSRDVVRCPSECFWEVTNGHLIGYAETGKRDIIVDWSRFAA